Protein AF-A0A538L569-F1 (afdb_monomer_lite)

Secondary structure (DSSP, 8-state):
--HHHHHHHHHH-GGGS-HHHHHHHHHHHHHH-HHHHTTS-HHHHHHHHHHHHHHTT-GGGS-HHHHHHHHHHHHHHH--

Radius of gyration: 11.43 Å; chains: 1; bounding box: 26×21×26 Å

Foldseek 3Di:
DDPVVVVQCVVQNLVRRPLLVLLVLLVCCVPPVVVLCVLPDPVLNVLLVVLSVQCVSPPVSDDPVSSVSSSVSSCSSPPD

Structure (mmCIF, N/CA/C/O backbone):
data_AF-A0A538L569-F1
#
_entry.id   AF-A0A538L569-F1
#
loop_
_atom_site.group_PDB
_atom_site.id
_atom_site.type_symbol
_atom_site.label_atom_id
_atom_site.label_alt_id
_atom_site.label_comp_id
_atom_site.label_asym_id
_atom_site.label_entity_id
_atom_site.label_seq_id
_atom_site.pdbx_PDB_ins_code
_atom_site.Cartn_x
_atom_site.Cartn_y
_atom_site.Cartn_z
_atom_site.occupancy
_atom_site.B_iso_or_equiv
_atom_site.auth_seq_id
_atom_site.auth_comp_id
_atom_site.auth_asym_id
_atom_site.auth_atom_id
_atom_site.pdbx_PDB_model_num
ATOM 1 N N . MET A 1 1 ? 12.354 -3.066 -5.658 1.00 79.88 1 MET A N 1
ATOM 2 C CA . MET A 1 1 ? 11.889 -2.227 -4.530 1.00 79.88 1 MET A CA 1
ATOM 3 C C . MET A 1 1 ? 13.054 -1.346 -4.099 1.00 79.88 1 MET A C 1
ATOM 5 O O . MET A 1 1 ? 14.179 -1.773 -4.337 1.00 79.88 1 MET A O 1
ATOM 9 N N . PRO A 1 2 ? 12.849 -0.162 -3.504 1.00 85.38 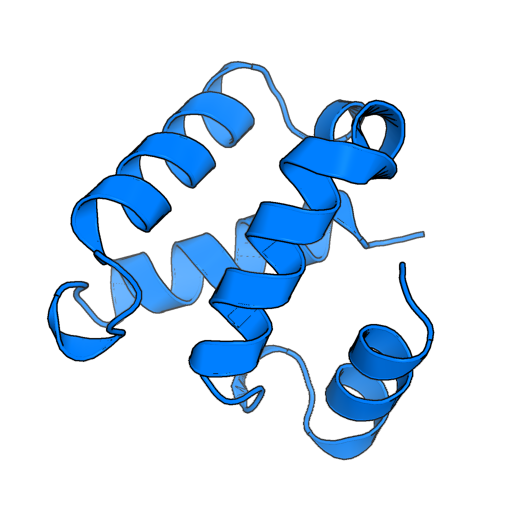2 PRO A N 1
ATOM 10 C CA . PRO A 1 2 ? 13.975 0.632 -3.021 1.00 85.38 2 PRO A CA 1
ATOM 11 C C . PRO A 1 2 ? 14.674 -0.066 -1.841 1.00 85.38 2 PRO A C 1
ATOM 13 O O . PRO A 1 2 ? 14.016 -0.732 -1.037 1.00 85.38 2 PRO A O 1
ATOM 16 N N . ALA A 1 3 ? 15.998 0.088 -1.727 1.00 89.50 3 ALA A N 1
ATOM 17 C CA . ALA A 1 3 ? 16.822 -0.637 -0.750 1.00 89.50 3 ALA A CA 1
ATOM 18 C C . ALA A 1 3 ? 16.378 -0.412 0.708 1.00 89.50 3 ALA A C 1
ATOM 20 O O . ALA A 1 3 ? 16.331 -1.356 1.498 1.00 89.50 3 ALA A O 1
ATOM 21 N N . TRP A 1 4 ? 15.949 0.809 1.048 1.00 89.62 4 TRP A N 1
ATOM 22 C CA . TRP A 1 4 ? 15.429 1.133 2.381 1.00 89.62 4 TRP A CA 1
ATOM 23 C C . TRP A 1 4 ? 14.174 0.316 2.731 1.00 89.62 4 TRP A C 1
ATOM 25 O O . TRP A 1 4 ? 14.026 -0.150 3.862 1.00 89.62 4 TRP A O 1
ATOM 35 N N . LEU A 1 5 ? 13.284 0.084 1.757 1.00 89.25 5 LEU A N 1
ATOM 36 C CA . LEU A 1 5 ? 12.067 -0.701 1.960 1.00 89.25 5 LEU A CA 1
ATOM 37 C C . LEU A 1 5 ? 12.410 -2.183 2.102 1.00 89.25 5 LEU A C 1
ATOM 39 O O . LEU A 1 5 ? 11.877 -2.841 2.992 1.00 89.25 5 LEU A O 1
ATOM 43 N N . ALA A 1 6 ? 13.343 -2.685 1.286 1.00 90.56 6 ALA A N 1
ATOM 44 C CA . ALA A 1 6 ? 13.847 -4.053 1.401 1.00 90.56 6 ALA A CA 1
ATOM 45 C C . ALA A 1 6 ? 14.432 -4.318 2.795 1.00 90.56 6 ALA A C 1
ATOM 47 O O . ALA A 1 6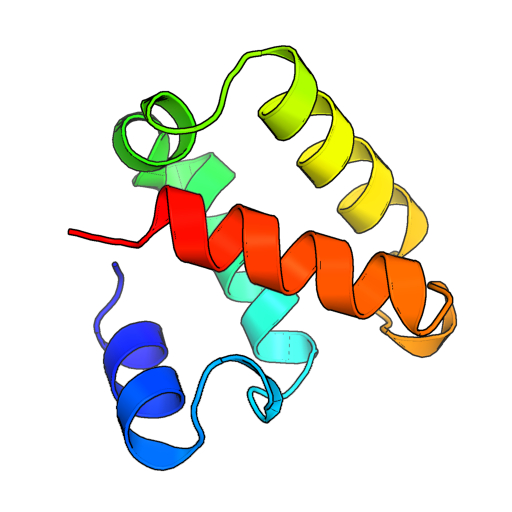 ? 14.106 -5.321 3.428 1.00 90.56 6 ALA A O 1
ATOM 48 N N . GLN A 1 7 ? 15.238 -3.390 3.317 1.00 92.25 7 GLN A N 1
ATOM 49 C CA . GLN A 1 7 ? 15.842 -3.510 4.642 1.00 92.25 7 GLN A CA 1
ATOM 50 C C . GLN A 1 7 ? 14.796 -3.510 5.764 1.00 92.25 7 GLN A C 1
ATOM 52 O O . GLN A 1 7 ? 14.883 -4.334 6.676 1.00 92.25 7 GLN A O 1
ATOM 57 N N .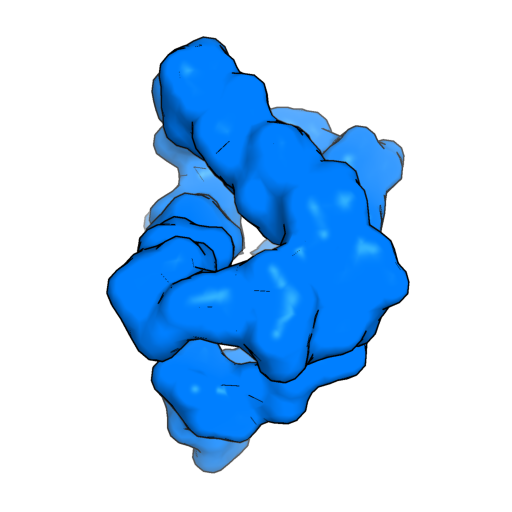 LEU A 1 8 ? 13.789 -2.631 5.698 1.00 91.38 8 LEU A N 1
ATOM 58 C CA . LEU A 1 8 ? 12.698 -2.597 6.678 1.00 91.38 8 LEU A CA 1
ATOM 59 C C . LEU A 1 8 ? 11.856 -3.872 6.644 1.00 91.38 8 LEU A C 1
ATOM 61 O O . LEU A 1 8 ? 11.552 -4.437 7.694 1.00 91.38 8 LEU A O 1
ATOM 65 N N . VAL A 1 9 ? 11.501 -4.342 5.448 1.00 90.56 9 VAL A N 1
ATOM 66 C CA . VAL A 1 9 ? 10.743 -5.583 5.267 1.00 90.56 9 VAL A CA 1
ATOM 67 C C . VAL A 1 9 ? 11.545 -6.781 5.769 1.00 90.56 9 VAL A C 1
ATOM 69 O O . VAL A 1 9 ? 10.978 -7.627 6.450 1.00 90.56 9 VAL A O 1
ATOM 72 N N . ARG A 1 10 ? 12.857 -6.834 5.515 1.00 90.81 10 ARG A N 1
ATOM 73 C CA . ARG A 1 10 ? 13.737 -7.893 6.029 1.00 90.81 10 ARG A CA 1
ATOM 74 C C . ARG A 1 10 ? 13.832 -7.878 7.555 1.00 90.81 10 ARG A C 1
ATOM 76 O O . ARG A 1 10 ? 13.808 -8.933 8.172 1.00 90.81 10 ARG A O 1
ATOM 83 N N . ARG A 1 11 ? 13.927 -6.692 8.165 1.00 92.06 11 ARG A N 1
ATOM 84 C CA . ARG A 1 11 ? 14.087 -6.544 9.621 1.00 92.06 11 ARG A CA 1
ATOM 85 C C . ARG A 1 11 ? 12.798 -6.799 10.402 1.00 92.06 11 ARG A C 1
ATOM 87 O O . ARG A 1 11 ? 12.851 -7.363 11.487 1.00 92.06 11 ARG A O 1
ATOM 94 N N . TYR A 1 12 ? 11.658 -6.349 9.883 1.00 88.75 12 TYR A N 1
ATOM 95 C CA . TYR A 1 12 ? 10.400 -6.309 10.638 1.00 88.75 12 TYR A CA 1
ATOM 96 C C . TYR A 1 12 ? 9.296 -7.194 10.045 1.00 88.75 12 TYR A C 1
ATOM 98 O O . TYR A 1 12 ? 8.325 -7.521 10.729 1.00 88.75 12 TYR A O 1
ATOM 106 N N . GLY A 1 13 ? 9.414 -7.580 8.775 1.00 88.56 13 GLY A N 1
ATOM 107 C CA . GLY A 1 13 ? 8.317 -8.141 7.993 1.00 88.56 13 GLY A CA 1
ATOM 108 C C . GLY A 1 13 ? 7.284 -7.078 7.598 1.00 88.56 13 GLY A C 1
ATOM 109 O O . GLY A 1 13 ? 7.093 -6.072 8.281 1.00 88.56 13 GLY A O 1
ATOM 110 N N . TRP A 1 14 ? 6.551 -7.320 6.506 1.00 85.75 14 TRP A N 1
ATOM 111 C CA . TRP A 1 14 ? 5.552 -6.382 5.957 1.00 85.75 14 TRP A CA 1
ATOM 112 C C . TRP A 1 14 ? 4.510 -5.892 6.973 1.00 85.75 14 TRP A C 1
ATOM 114 O O . TRP A 1 14 ? 4.084 -4.739 6.919 1.00 85.75 14 TRP A O 1
ATOM 124 N N . ARG A 1 15 ? 4.107 -6.748 7.920 1.00 86.06 15 ARG A N 1
ATOM 125 C CA . ARG A 1 15 ? 3.091 -6.419 8.934 1.00 86.06 15 ARG A CA 1
ATOM 126 C C . ARG A 1 15 ? 3.554 -5.362 9.935 1.00 86.06 15 ARG A C 1
ATOM 128 O O . ARG A 1 15 ? 2.738 -4.560 10.375 1.00 86.06 15 ARG A O 1
ATOM 135 N N . ARG A 1 16 ? 4.844 -5.350 10.280 1.00 88.44 16 ARG A N 1
ATOM 136 C CA . ARG A 1 16 ? 5.403 -4.477 11.325 1.00 88.44 16 ARG A CA 1
ATOM 137 C C . ARG A 1 16 ? 6.119 -3.249 10.765 1.00 88.44 16 ARG A C 1
ATOM 139 O O . ARG A 1 16 ? 6.658 -2.462 11.536 1.00 88.44 16 ARG A O 1
ATOM 146 N N . VAL A 1 17 ? 6.115 -3.051 9.444 1.00 88.38 17 VAL A N 1
ATOM 147 C CA . VAL A 1 17 ? 6.635 -1.818 8.840 1.00 88.38 17 VAL A CA 1
ATOM 148 C C . VAL A 1 17 ? 5.836 -0.619 9.376 1.00 88.38 17 VAL A C 1
ATOM 150 O O . VAL A 1 17 ? 4.603 -0.609 9.250 1.00 88.38 17 VAL A O 1
ATOM 153 N N . PRO A 1 18 ? 6.506 0.396 9.962 1.00 91.50 18 PRO A N 1
ATOM 154 C CA . PRO A 1 18 ? 5.830 1.594 10.440 1.00 91.50 18 PRO A CA 1
ATOM 155 C C . PRO A 1 18 ? 5.086 2.295 9.305 1.00 91.50 18 PRO A C 1
ATOM 157 O O . PRO A 1 18 ? 5.604 2.420 8.195 1.00 91.50 18 PRO A O 1
ATOM 160 N N . TRP A 1 19 ? 3.885 2.801 9.586 1.00 91.69 19 TRP A N 1
ATOM 161 C CA . TRP A 1 19 ? 2.984 3.316 8.550 1.00 91.69 19 TRP A CA 1
ATOM 162 C C . TRP A 1 19 ? 3.591 4.422 7.682 1.00 91.69 19 TRP A C 1
ATOM 164 O O . TRP A 1 19 ? 3.382 4.438 6.473 1.00 91.69 19 TRP A O 1
ATOM 174 N N . ARG A 1 20 ? 4.417 5.299 8.267 1.00 90.12 20 ARG A N 1
ATOM 175 C CA . ARG A 1 20 ? 5.135 6.341 7.513 1.00 90.12 20 ARG A CA 1
ATOM 176 C C . ARG A 1 20 ? 5.906 5.773 6.314 1.00 90.12 20 ARG A C 1
ATOM 178 O O . ARG A 1 20 ? 5.906 6.366 5.243 1.00 90.12 20 ARG A O 1
ATOM 185 N N . PHE A 1 21 ? 6.499 4.591 6.472 1.00 91.94 21 PHE A N 1
ATOM 186 C CA . PHE A 1 21 ? 7.250 3.914 5.419 1.00 91.94 21 PHE A CA 1
ATOM 187 C C . PHE A 1 21 ? 6.338 3.200 4.418 1.00 91.94 21 PHE A C 1
ATOM 189 O O . PHE A 1 21 ? 6.681 3.120 3.245 1.00 91.94 21 PHE A O 1
ATOM 196 N N . VAL A 1 22 ? 5.159 2.738 4.846 1.00 90.56 22 VAL A N 1
ATOM 197 C CA . VAL A 1 22 ? 4.114 2.208 3.950 1.00 90.56 22 VAL A CA 1
ATOM 198 C C . VAL A 1 22 ? 3.654 3.298 2.976 1.00 90.56 22 VAL A C 1
ATOM 200 O O . VAL A 1 22 ? 3.597 3.073 1.769 1.00 90.56 22 VAL A O 1
ATOM 203 N N . VAL A 1 23 ? 3.407 4.506 3.486 1.00 90.19 23 VAL A N 1
ATOM 204 C CA . VAL A 1 23 ? 3.020 5.668 2.671 1.00 90.19 23 VAL A CA 1
ATOM 205 C C . VAL A 1 23 ? 4.147 6.064 1.717 1.00 90.19 23 VAL A C 1
ATOM 207 O O . VAL A 1 23 ? 3.904 6.233 0.524 1.00 90.19 23 VAL A O 1
ATOM 210 N N . GLN A 1 24 ? 5.391 6.146 2.201 1.00 91.62 24 GLN A N 1
ATOM 211 C CA . GLN A 1 24 ? 6.548 6.425 1.340 1.00 91.62 24 GLN A CA 1
ATOM 212 C C . GLN A 1 24 ? 6.735 5.365 0.248 1.00 91.62 24 GLN A C 1
ATOM 214 O O . GLN A 1 24 ? 7.042 5.712 -0.889 1.00 91.62 24 GLN A O 1
ATOM 219 N N . ALA A 1 25 ? 6.513 4.086 0.562 1.00 90.00 25 ALA A N 1
ATOM 220 C CA . ALA A 1 25 ? 6.617 2.994 -0.401 1.00 90.00 25 ALA A CA 1
ATOM 221 C C . ALA A 1 25 ? 5.574 3.137 -1.507 1.00 90.00 25 ALA A C 1
ATOM 223 O O . ALA A 1 25 ? 5.887 2.946 -2.681 1.00 90.00 25 ALA A O 1
ATOM 224 N N . ALA A 1 26 ? 4.353 3.521 -1.139 1.00 87.94 26 ALA A N 1
ATOM 225 C CA . ALA A 1 26 ? 3.307 3.786 -2.102 1.00 87.94 26 ALA A CA 1
ATOM 226 C C . ALA A 1 26 ? 3.620 5.001 -2.985 1.00 87.94 26 ALA A C 1
ATOM 228 O O . ALA A 1 26 ? 3.545 4.893 -4.204 1.00 87.94 26 ALA A O 1
ATOM 229 N N . ILE A 1 27 ? 4.046 6.127 -2.400 1.00 88.50 27 ILE A N 1
ATOM 230 C CA . ILE A 1 27 ? 4.463 7.320 -3.160 1.00 88.50 27 ILE A CA 1
ATOM 231 C C . ILE A 1 27 ? 5.595 6.966 -4.130 1.00 88.50 27 ILE A C 1
ATOM 233 O O . ILE A 1 27 ? 5.564 7.361 -5.294 1.00 88.50 27 ILE A O 1
ATOM 237 N N . TRP A 1 28 ? 6.580 6.190 -3.673 1.00 90.38 28 TRP A N 1
ATOM 238 C CA . TRP A 1 28 ? 7.669 5.723 -4.521 1.00 90.38 28 TRP A CA 1
ATOM 239 C C . TRP A 1 28 ? 7.157 4.840 -5.664 1.00 90.38 28 TRP A C 1
ATOM 241 O O . TRP A 1 28 ? 7.573 5.029 -6.804 1.00 90.38 28 TRP A O 1
ATOM 251 N N . ALA A 1 29 ? 6.222 3.922 -5.391 1.00 86.88 29 ALA A N 1
ATOM 252 C CA . ALA A 1 29 ? 5.615 3.077 -6.418 1.00 86.88 29 ALA A CA 1
ATOM 253 C C . ALA A 1 29 ? 4.891 3.912 -7.487 1.00 86.88 29 ALA A C 1
ATOM 255 O O . ALA A 1 29 ? 5.074 3.655 -8.672 1.00 86.88 29 ALA A O 1
ATOM 256 N N . TYR A 1 30 ? 4.154 4.953 -7.089 1.00 83.62 30 TYR A N 1
ATOM 257 C CA . TYR A 1 30 ? 3.490 5.869 -8.025 1.00 83.62 30 TYR A CA 1
ATOM 258 C C . TYR A 1 30 ? 4.467 6.712 -8.851 1.00 83.62 30 TYR A C 1
ATOM 260 O O . TYR A 1 30 ? 4.238 6.911 -10.040 1.00 83.62 30 TYR A O 1
ATOM 268 N N . ARG A 1 31 ? 5.546 7.217 -8.239 1.00 83.00 31 ARG A N 1
ATOM 269 C CA . ARG A 1 31 ? 6.479 8.147 -8.902 1.00 83.00 31 ARG A CA 1
ATOM 270 C C . ARG A 1 31 ? 7.544 7.453 -9.747 1.00 83.00 31 ARG A C 1
ATOM 272 O O . ARG A 1 31 ? 7.891 7.952 -10.808 1.00 83.00 31 ARG A O 1
ATOM 279 N N . PHE A 1 32 ? 8.075 6.334 -9.266 1.00 78.06 32 PHE A N 1
ATOM 280 C CA . PHE A 1 32 ? 9.267 5.684 -9.827 1.00 78.06 32 PHE A CA 1
ATOM 281 C C . PHE A 1 32 ? 9.042 4.209 -10.169 1.00 78.06 32 PHE A C 1
ATOM 283 O O . PHE A 1 32 ? 9.819 3.613 -10.906 1.00 78.06 32 PHE A O 1
ATOM 290 N N . GLY A 1 33 ? 7.988 3.601 -9.625 1.00 71.12 33 GLY A N 1
ATOM 291 C CA . GLY A 1 33 ? 7.719 2.172 -9.725 1.00 71.12 33 GLY A CA 1
ATOM 292 C C . GLY A 1 33 ? 6.524 1.833 -10.606 1.00 71.12 33 GLY A C 1
ATOM 293 O O . GLY A 1 33 ? 5.805 0.900 -10.260 1.00 71.12 33 GLY A O 1
ATOM 294 N N . ARG A 1 34 ? 6.288 2.548 -11.715 1.00 70.75 34 ARG A N 1
ATOM 295 C CA . ARG A 1 34 ? 5.150 2.270 -12.616 1.00 70.75 34 ARG A CA 1
ATOM 296 C C . ARG A 1 34 ? 5.108 0.789 -13.033 1.00 70.75 34 ARG A C 1
ATOM 298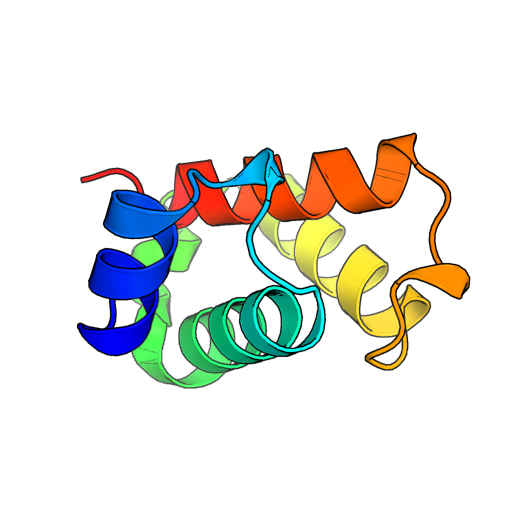 O O . ARG A 1 34 ? 4.081 0.147 -12.858 1.00 70.75 34 ARG A O 1
ATOM 305 N N . SER A 1 35 ? 6.269 0.208 -13.349 1.00 78.06 35 SER A N 1
ATOM 306 C CA . SER A 1 35 ? 6.448 -1.230 -13.625 1.00 78.06 35 SER A CA 1
ATOM 307 C C . SER A 1 35 ? 6.120 -2.165 -12.451 1.00 78.06 35 SER A C 1
ATOM 309 O O . SER A 1 35 ? 5.771 -3.326 -12.640 1.00 78.06 35 SER A O 1
ATOM 311 N N . ARG A 1 36 ? 6.217 -1.687 -11.205 1.00 80.56 36 ARG A N 1
ATOM 312 C CA . ARG A 1 36 ? 5.800 -2.437 -10.008 1.00 80.56 36 ARG A CA 1
ATOM 313 C C . ARG A 1 36 ? 4.287 -2.379 -9.823 1.00 80.56 36 ARG A C 1
ATOM 315 O O . ARG A 1 36 ? 3.695 -3.372 -9.410 1.00 80.56 36 ARG A O 1
ATOM 322 N N . LEU A 1 37 ? 3.661 -1.246 -10.145 1.00 82.75 37 LEU A N 1
ATOM 323 C CA . LEU A 1 37 ? 2.203 -1.112 -10.162 1.00 82.75 37 LEU A CA 1
ATOM 324 C C . LEU A 1 37 ? 1.557 -1.893 -11.315 1.00 82.75 37 LEU A C 1
ATOM 326 O O . LEU A 1 37 ? 0.388 -2.253 -11.206 1.00 82.75 37 LEU A O 1
ATOM 330 N N . ASP A 1 38 ? 2.300 -2.224 -12.372 1.00 84.12 38 ASP A N 1
ATOM 331 C CA . ASP A 1 38 ? 1.815 -3.093 -13.456 1.00 84.12 38 ASP A CA 1
ATOM 332 C C . ASP A 1 38 ? 1.506 -4.522 -12.995 1.00 84.12 38 ASP A C 1
ATOM 334 O O . ASP A 1 38 ? 0.687 -5.207 -13.598 1.00 84.12 38 ASP A O 1
ATOM 338 N N . ARG A 1 39 ? 2.077 -4.942 -11.862 1.00 87.88 39 ARG A N 1
ATOM 339 C CA . ARG A 1 39 ? 1.765 -6.224 -11.210 1.00 87.88 39 ARG A CA 1
ATOM 340 C C . ARG A 1 39 ? 0.450 -6.209 -10.439 1.00 87.88 39 ARG A C 1
ATOM 342 O O . ARG A 1 39 ? -0.009 -7.256 -9.994 1.00 87.88 39 ARG A O 1
ATOM 349 N N . LEU A 1 40 ? -0.124 -5.028 -10.229 1.00 90.38 40 LEU A N 1
ATOM 350 C CA . LEU A 1 40 ? -1.468 -4.872 -9.699 1.00 90.38 40 LEU A CA 1
ATOM 351 C C . LEU A 1 40 ? -2.443 -4.754 -10.864 1.00 90.38 40 LEU A C 1
ATOM 353 O O . LEU A 1 40 ? -2.180 -4.056 -11.843 1.00 90.38 40 LEU A O 1
ATOM 357 N N . THR A 1 41 ? -3.609 -5.372 -10.731 1.00 93.06 41 THR A N 1
ATOM 358 C CA . THR A 1 41 ? -4.714 -5.126 -11.660 1.00 93.06 41 THR A CA 1
ATOM 359 C C . THR A 1 41 ? -5.142 -3.648 -11.623 1.00 93.06 41 THR A C 1
ATOM 361 O O . THR A 1 41 ? -4.919 -2.962 -10.618 1.00 93.06 41 THR A O 1
ATOM 364 N N . PRO A 1 42 ? -5.810 -3.121 -12.670 1.00 91.19 42 PRO A N 1
ATOM 365 C CA . PRO A 1 42 ? -6.334 -1.752 -12.656 1.00 91.19 42 PRO A CA 1
ATOM 366 C C . PRO A 1 42 ? -7.196 -1.450 -11.421 1.00 91.19 42 PRO A C 1
ATOM 368 O O . PRO A 1 42 ? -7.068 -0.384 -10.820 1.00 91.19 42 PRO A O 1
ATOM 371 N N . ARG A 1 43 ? -8.007 -2.425 -10.991 1.00 93.19 43 ARG A N 1
ATOM 372 C CA . ARG A 1 43 ? -8.845 -2.321 -9.791 1.00 93.19 43 ARG A CA 1
ATOM 373 C C . ARG A 1 43 ? -8.017 -2.220 -8.512 1.00 93.19 43 ARG A C 1
ATOM 375 O O . ARG A 1 43 ? -8.315 -1.388 -7.665 1.00 93.19 43 ARG A O 1
ATOM 382 N N . GLU A 1 44 ? -6.971 -3.027 -8.376 1.00 94.31 44 GLU A N 1
ATOM 383 C CA . GLU A 1 44 ? -6.068 -2.989 -7.219 1.00 94.31 44 GLU A CA 1
ATOM 384 C C . GLU A 1 44 ? -5.246 -1.697 -7.158 1.00 94.31 44 GLU A C 1
ATOM 386 O O . GLU A 1 44 ? -4.994 -1.183 -6.068 1.00 94.31 44 GLU A O 1
ATOM 391 N N . ARG A 1 45 ? -4.850 -1.145 -8.312 1.00 92.69 45 ARG A N 1
ATOM 392 C CA . ARG A 1 45 ? -4.200 0.172 -8.378 1.00 92.69 45 ARG A CA 1
ATOM 393 C C . ARG A 1 45 ? -5.133 1.268 -7.879 1.00 92.69 45 ARG A C 1
ATOM 395 O O . ARG A 1 45 ? -4.732 2.051 -7.020 1.00 92.69 45 ARG A O 1
ATOM 402 N N . GLN A 1 46 ? -6.375 1.285 -8.366 1.00 93.31 46 GLN A N 1
ATOM 403 C CA . GLN A 1 46 ? -7.378 2.245 -7.905 1.00 93.31 46 GLN A CA 1
ATOM 404 C C . GLN A 1 46 ? -7.647 2.081 -6.407 1.00 93.31 46 GLN A C 1
ATOM 406 O O . GLN A 1 46 ? -7.650 3.057 -5.668 1.00 93.31 46 GLN A O 1
ATOM 411 N N . GLU A 1 47 ? -7.806 0.847 -5.932 1.00 95.31 47 GLU A N 1
ATOM 412 C CA . GLU A 1 47 ? -8.026 0.563 -4.514 1.00 95.31 47 GLU A CA 1
ATOM 413 C C . GLU A 1 47 ? -6.859 1.060 -3.647 1.00 95.31 47 GLU A C 1
ATOM 415 O O . GLU A 1 47 ? -7.074 1.710 -2.624 1.00 95.31 47 GLU A O 1
ATOM 420 N N . LEU A 1 48 ? -5.615 0.823 -4.077 1.00 93.38 48 LEU A N 1
ATOM 421 C CA . LEU A 1 48 ? -4.436 1.349 -3.396 1.00 93.38 48 LEU A CA 1
ATOM 422 C C . LEU A 1 48 ? -4.461 2.884 -3.354 1.00 93.38 48 LEU A C 1
ATOM 424 O O . LEU A 1 48 ? -4.170 3.462 -2.308 1.00 93.38 48 LEU A O 1
ATOM 428 N N . TYR A 1 49 ? -4.814 3.544 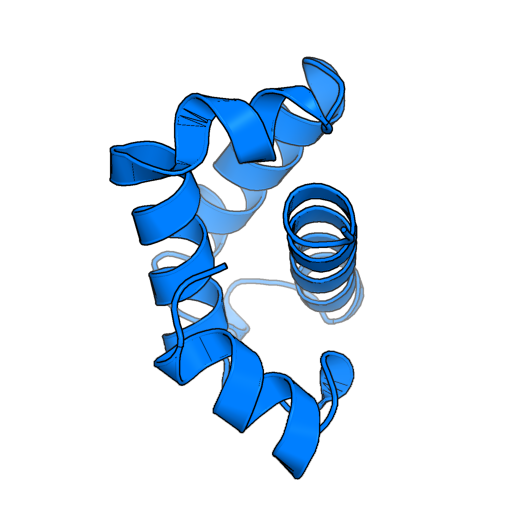-4.462 1.00 92.12 49 TYR A N 1
ATOM 429 C CA . TYR A 1 49 ? -4.945 5.002 -4.521 1.00 92.12 49 TYR A CA 1
ATOM 430 C C . TYR A 1 49 ? -5.984 5.527 -3.522 1.00 92.12 49 TYR A C 1
ATOM 432 O O . TYR A 1 49 ? -5.669 6.402 -2.713 1.00 92.12 49 TYR A O 1
ATOM 440 N N . GLU A 1 50 ? -7.192 4.961 -3.527 1.00 94.94 50 GLU A N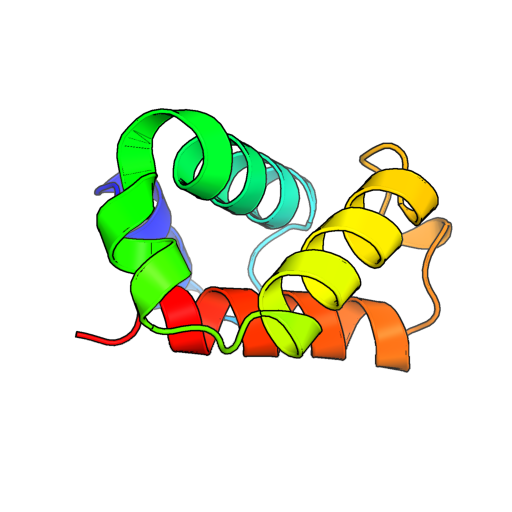 1
ATOM 441 C CA . GLU A 1 50 ? -8.288 5.377 -2.647 1.00 94.94 50 GLU A CA 1
ATOM 442 C C . GLU A 1 50 ? -7.935 5.195 -1.170 1.00 94.94 50 GLU A C 1
ATOM 444 O O . GLU A 1 50 ? -8.153 6.093 -0.355 1.00 94.94 50 GLU A O 1
ATOM 449 N N . LEU A 1 51 ? -7.312 4.070 -0.812 1.00 95.38 51 LEU A N 1
ATOM 450 C CA . LEU A 1 51 ? -6.881 3.811 0.561 1.00 95.38 51 LEU A CA 1
ATOM 451 C C . LEU A 1 51 ? -5.795 4.792 1.017 1.00 95.38 51 LEU A C 1
ATOM 453 O O . LEU A 1 51 ? -5.822 5.273 2.151 1.00 95.38 51 LEU A O 1
ATOM 457 N N . LEU A 1 52 ? -4.845 5.138 0.148 1.00 91.25 52 LEU A N 1
ATOM 458 C CA . LEU A 1 52 ? -3.814 6.126 0.473 1.00 91.25 52 LEU A CA 1
ATOM 459 C C . LEU A 1 52 ? -4.408 7.524 0.619 1.00 91.25 52 LEU A C 1
ATOM 461 O O . LEU A 1 52 ? -4.094 8.216 1.593 1.00 91.25 52 LEU A O 1
ATOM 465 N N . ARG A 1 53 ? -5.304 7.909 -0.294 1.00 92.56 53 ARG A N 1
ATOM 466 C CA . ARG A 1 53 ? -6.044 9.170 -0.237 1.00 92.56 53 ARG A CA 1
ATOM 467 C C . ARG A 1 53 ? -6.863 9.264 1.052 1.00 92.56 53 ARG A C 1
ATOM 469 O O . ARG A 1 53 ? -6.770 10.275 1.749 1.00 92.56 53 ARG A O 1
ATOM 476 N N . LYS A 1 54 ? -7.585 8.201 1.420 1.00 94.19 54 LYS A N 1
ATOM 477 C CA . LYS A 1 54 ? -8.330 8.100 2.685 1.00 94.19 54 LYS A CA 1
ATOM 478 C C . LYS A 1 54 ? -7.407 8.208 3.896 1.00 94.19 54 LYS A C 1
ATOM 480 O O . LYS A 1 54 ? -7.714 8.935 4.837 1.00 94.19 54 LYS A O 1
ATOM 485 N N . SER A 1 55 ? -6.245 7.552 3.859 1.00 92.81 55 SER A N 1
ATOM 486 C CA . SER A 1 55 ? -5.292 7.590 4.972 1.00 92.81 55 SER A CA 1
ATOM 487 C C . SER A 1 55 ? -4.794 9.004 5.282 1.00 92.81 55 SER A C 1
ATOM 489 O O . SER A 1 55 ? -4.469 9.297 6.430 1.00 92.81 55 SER A O 1
ATOM 491 N N . ARG A 1 56 ? -4.693 9.893 4.279 1.00 89.44 56 ARG A N 1
ATOM 492 C CA . ARG A 1 56 ? -4.024 11.205 4.400 1.00 89.44 56 ARG A CA 1
ATOM 493 C C . ARG A 1 56 ? -2.654 11.106 5.096 1.00 89.44 56 ARG A C 1
ATOM 495 O O . ARG A 1 56 ? -2.283 11.955 5.901 1.00 89.44 56 ARG A O 1
ATOM 502 N N . GLY A 1 57 ? -1.932 10.009 4.854 1.00 87.44 57 GLY A N 1
ATOM 503 C CA . GLY A 1 57 ? -0.633 9.729 5.470 1.00 87.44 57 GLY A CA 1
ATOM 504 C C . GLY A 1 57 ? -0.681 9.163 6.897 1.00 87.44 57 GLY A C 1
ATOM 505 O O . GLY A 1 57 ? 0.368 8.822 7.442 1.00 87.44 57 GLY A O 1
ATOM 506 N N . ARG A 1 58 ? -1.862 9.004 7.508 1.00 90.94 58 ARG A N 1
ATOM 507 C CA . ARG A 1 58 ? -2.039 8.499 8.880 1.00 90.94 58 ARG A CA 1
ATOM 508 C C . ARG A 1 58 ? -2.751 7.146 8.889 1.00 90.94 58 ARG A C 1
ATOM 510 O O . ARG A 1 58 ? -3.803 6.985 8.280 1.00 90.94 58 ARG A O 1
ATOM 517 N N . ALA A 1 59 ? -2.200 6.180 9.626 1.00 91.56 59 ALA A N 1
ATOM 518 C CA . ALA A 1 59 ? -2.789 4.842 9.749 1.00 91.56 59 ALA A CA 1
ATOM 519 C C . ALA A 1 59 ? -4.164 4.878 10.424 1.00 91.56 59 ALA A C 1
ATOM 521 O O . ALA A 1 59 ? -5.050 4.125 10.047 1.00 91.56 59 ALA A O 1
ATOM 522 N N . SER A 1 60 ? -4.338 5.774 11.401 1.00 93.88 60 SER A N 1
ATOM 523 C CA . SER A 1 60 ? -5.559 5.926 12.203 1.00 93.88 60 SER A CA 1
ATOM 524 C C . SER A 1 60 ? -6.793 6.315 11.388 1.00 93.88 60 SER A C 1
ATOM 526 O O . SER A 1 60 ? -7.908 6.117 11.848 1.00 93.88 60 SER A O 1
ATOM 528 N N . ASN A 1 61 ? -6.603 6.847 10.177 1.00 95.44 61 ASN A N 1
ATOM 529 C CA . ASN A 1 61 ? -7.694 7.184 9.259 1.00 95.44 61 ASN A CA 1
ATOM 530 C C . ASN A 1 61 ? -8.209 5.957 8.481 1.00 95.44 61 ASN A C 1
ATOM 532 O O . ASN A 1 61 ? -9.164 6.059 7.711 1.00 95.44 61 ASN A O 1
ATOM 536 N N . LEU A 1 62 ? -7.558 4.805 8.656 1.00 95.44 62 LEU A N 1
ATOM 537 C CA . LEU A 1 62 ? -7.926 3.523 8.078 1.00 95.44 62 LEU A CA 1
ATOM 538 C C . LEU A 1 62 ? -8.261 2.529 9.190 1.00 95.44 62 LEU A C 1
ATOM 540 O O . LEU A 1 62 ? -7.551 2.425 10.194 1.00 95.44 62 LEU A O 1
ATOM 544 N N . SER A 1 63 ? -9.291 1.722 8.962 1.00 96.12 63 SER A N 1
ATOM 545 C CA . SER A 1 63 ? -9.569 0.542 9.779 1.00 96.12 63 SER A CA 1
ATOM 546 C C . SER A 1 63 ? -8.417 -0.468 9.705 1.00 96.12 63 SER A C 1
ATOM 548 O O . SER A 1 63 ? -7.634 -0.488 8.752 1.00 96.12 63 SER A O 1
ATOM 550 N N . GLY A 1 64 ? -8.329 -1.379 10.679 1.00 94.00 64 GLY A N 1
ATOM 551 C CA . GLY A 1 64 ? -7.306 -2.434 10.669 1.00 94.00 64 GLY A CA 1
ATOM 552 C C . GLY A 1 64 ? -7.330 -3.291 9.393 1.00 94.00 64 GLY A C 1
ATOM 553 O O . GLY A 1 64 ? -6.274 -3.653 8.872 1.00 94.00 64 GLY A O 1
ATOM 554 N N . ARG A 1 65 ? -8.526 -3.541 8.834 1.00 95.06 65 ARG A N 1
ATOM 555 C CA . ARG A 1 65 ? -8.701 -4.255 7.557 1.00 95.06 65 ARG A CA 1
ATOM 556 C C . ARG A 1 65 ? -8.126 -3.465 6.383 1.00 95.06 65 ARG A C 1
ATOM 558 O O . ARG A 1 65 ? -7.402 -4.025 5.568 1.00 95.06 65 ARG A O 1
ATOM 565 N N . GLU A 1 66 ? -8.387 -2.164 6.326 1.00 95.62 66 GLU A N 1
ATOM 566 C CA . GLU A 1 66 ? -7.864 -1.276 5.282 1.00 95.62 66 GLU A CA 1
ATOM 567 C C . GLU A 1 66 ? -6.343 -1.116 5.368 1.00 95.62 66 GLU A C 1
ATOM 569 O O . GLU A 1 66 ? -5.652 -1.182 4.353 1.00 95.62 66 GLU A O 1
ATOM 574 N N . GLN A 1 67 ? -5.789 -0.988 6.576 1.00 94.62 67 GLN A N 1
ATOM 575 C CA . GLN A 1 67 ? -4.338 -0.954 6.769 1.00 94.62 67 GLN A CA 1
ATOM 576 C C . GLN A 1 67 ? -3.675 -2.246 6.283 1.00 94.62 67 GLN A C 1
ATOM 578 O O . GLN A 1 67 ? -2.623 -2.209 5.641 1.00 94.62 67 GLN A O 1
ATOM 583 N N . GLN A 1 68 ? -4.279 -3.397 6.589 1.00 94.38 68 GLN A N 1
ATOM 584 C CA . GLN A 1 68 ? -3.800 -4.687 6.105 1.00 94.38 68 GLN A CA 1
ATOM 585 C C . GLN A 1 68 ? -3.901 -4.767 4.577 1.00 94.38 68 GLN A C 1
ATOM 587 O O . GLN A 1 68 ? -2.940 -5.172 3.925 1.00 94.38 68 GLN A O 1
ATOM 592 N N . ARG A 1 69 ? -5.003 -4.279 4.000 1.00 95.56 69 ARG A N 1
ATOM 593 C CA . ARG A 1 69 ? -5.214 -4.254 2.553 1.00 95.56 69 ARG A CA 1
ATOM 594 C C . ARG A 1 69 ? -4.145 -3.446 1.818 1.00 95.56 69 ARG A C 1
ATOM 596 O O . ARG A 1 69 ? -3.581 -3.947 0.850 1.00 95.56 69 ARG A O 1
ATOM 603 N N . VAL A 1 70 ? -3.787 -2.258 2.314 1.00 94.12 70 VAL A N 1
ATOM 604 C CA . VAL A 1 70 ? -2.676 -1.461 1.755 1.00 94.12 70 VAL A CA 1
ATOM 605 C C . VAL A 1 70 ? -1.366 -2.250 1.771 1.00 94.12 70 VAL A C 1
ATOM 607 O O . VAL A 1 70 ? -0.653 -2.287 0.768 1.00 94.12 70 VAL A O 1
ATOM 610 N N . ARG A 1 71 ? -1.046 -2.909 2.892 1.00 93.44 71 ARG A N 1
ATOM 611 C CA . ARG A 1 71 ? 0.177 -3.719 3.005 1.00 93.44 71 ARG A CA 1
ATOM 612 C C . ARG A 1 71 ? 0.187 -4.877 2.013 1.00 93.44 71 ARG A C 1
ATOM 614 O O . ARG A 1 71 ? 1.229 -5.139 1.422 1.00 93.44 71 ARG A O 1
ATOM 621 N N . ASP A 1 72 ? -0.944 -5.544 1.807 1.00 94.06 72 ASP A N 1
ATOM 622 C CA . ASP A 1 72 ? -1.045 -6.657 0.860 1.00 94.06 72 ASP A CA 1
ATOM 623 C C . ASP A 1 72 ? -0.894 -6.197 -0.592 1.00 94.06 72 ASP A C 1
ATOM 625 O O . ASP A 1 72 ? -0.192 -6.850 -1.365 1.00 94.06 72 ASP A O 1
ATOM 629 N N . LEU A 1 73 ? -1.487 -5.056 -0.954 1.00 93.81 73 LEU A N 1
ATOM 630 C CA . LEU A 1 73 ? -1.333 -4.450 -2.280 1.00 93.81 73 LEU A CA 1
ATOM 631 C C . LEU A 1 73 ? 0.126 -4.054 -2.539 1.00 93.81 73 LEU A C 1
ATOM 633 O O . LEU A 1 73 ? 0.697 -4.414 -3.567 1.00 93.81 73 LEU A O 1
ATOM 637 N N . LEU A 1 74 ? 0.780 -3.397 -1.579 1.00 91.81 74 LEU A N 1
ATOM 638 C CA . LEU A 1 74 ? 2.199 -3.057 -1.711 1.00 91.81 74 LEU A CA 1
ATOM 639 C C . LEU A 1 74 ? 3.075 -4.309 -1.763 1.00 91.81 74 LEU A C 1
ATOM 641 O O . LEU A 1 74 ? 3.976 -4.391 -2.595 1.00 91.81 74 LEU A O 1
ATOM 645 N N . ARG A 1 75 ? 2.790 -5.322 -0.941 1.00 91.81 75 ARG A N 1
ATOM 646 C CA . ARG A 1 75 ? 3.509 -6.597 -0.992 1.00 91.81 75 ARG A CA 1
ATOM 647 C C . ARG A 1 75 ? 3.408 -7.237 -2.374 1.00 91.81 75 ARG A C 1
ATOM 649 O O . ARG A 1 75 ? 4.430 -7.701 -2.862 1.00 91.81 75 ARG A O 1
ATOM 656 N N . ARG A 1 76 ? 2.231 -7.251 -3.011 1.00 91.81 76 ARG A N 1
ATOM 657 C CA . ARG A 1 76 ? 2.058 -7.762 -4.387 1.00 91.81 76 ARG A CA 1
ATOM 658 C C . ARG A 1 76 ? 2.856 -6.944 -5.397 1.00 91.81 76 ARG A C 1
ATOM 660 O O . ARG A 1 76 ? 3.616 -7.523 -6.163 1.00 91.81 76 ARG A O 1
ATOM 667 N N . ALA A 1 77 ? 2.758 -5.616 -5.342 1.00 90.31 77 ALA A N 1
ATOM 668 C CA . ALA A 1 77 ? 3.499 -4.732 -6.243 1.00 90.31 77 ALA A CA 1
ATOM 669 C C . ALA A 1 77 ? 5.026 -4.940 -6.139 1.00 90.31 77 ALA A C 1
ATOM 671 O O . ALA A 1 77 ? 5.753 -4.936 -7.137 1.00 90.31 77 ALA A O 1
ATOM 672 N N . PHE A 1 78 ? 5.533 -5.152 -4.921 1.00 86.81 78 PHE A N 1
ATOM 673 C CA . PHE A 1 78 ? 6.965 -5.285 -4.650 1.00 86.81 78 PHE A CA 1
ATOM 674 C C . PHE A 1 78 ? 7.504 -6.717 -4.644 1.00 86.81 78 PHE A C 1
ATOM 676 O O . PHE A 1 78 ? 8.727 -6.863 -4.639 1.00 86.81 78 PHE A O 1
ATOM 683 N N . ARG A 1 79 ? 6.645 -7.743 -4.682 1.00 81.00 79 ARG A N 1
ATOM 684 C CA . ARG A 1 79 ? 7.057 -9.150 -4.791 1.00 81.00 79 ARG A CA 1
ATOM 685 C C . ARG A 1 79 ? 7.835 -9.342 -6.081 1.00 81.00 79 ARG A C 1
ATOM 687 O O . ARG A 1 79 ? 7.359 -8.884 -7.110 1.00 81.00 79 ARG A O 1
ATOM 694 N N . GLU A 1 80 ? 9.038 -9.899 -6.009 1.00 57.50 80 GLU A N 1
ATOM 695 C CA . GLU A 1 80 ? 9.874 -10.150 -7.191 1.00 57.50 80 GLU A CA 1
ATOM 696 C C . GLU A 1 80 ? 9.159 -11.023 -8.213 1.00 57.50 80 GLU A C 1
ATOM 698 O O . GLU A 1 80 ? 8.502 -12.003 -7.796 1.00 57.50 80 GLU A O 1
#

pLDDT: mean 89.43, std 6.26, range [57.5, 96.12]

Sequence (80 aa):
MPAWLAQLVRRYGWRRVPWRFVVQAAIWAYRFGRSRLDRLTPRERQELYELLRKSRGRASNLSGREQQRVRDLLRRAFRE